Protein AF-A0A0C4K346-F1 (afdb_monomer_lite)

Sequence (69 aa):
NSSKTIKDIGSAWNVSPHIMSISMLILMSLSGMPPLTGFMPKWIILKELTNHNLMPLAVVAAILSILSL

pLDDT: mean 70.39, std 9.57, range [38.09, 82.5]

Foldseek 3Di:
DPPCDPVNLVVCCVVPVVVNVVVVVVLVLCLQPPPHPNVVVLVVVLVVCVVVVVVVVSVVSVVVSVVSD

Secondary structure (DSSP, 8-state):
-----HHHHHHHHHH-HHHHHHHHHHHHHHTT-TTSTTHHHHHHHHHHHHHTT-HHHHHHHHHHHHHT-

Radius of gyration: 17.01 Å; chains: 1; bounding box: 42×18×40 Å

InterPro domains:
  IPR001750 NADH:quinone oxidoreductase/Mrp antiporter, transmembrane domain [PF00361] (2-67)
  IPR003917 NADH:ubiquinone oxidoreductase, chain 2 [PR01436] (21-33)
  IPR003917 NADH:ubiquinone oxidoreduc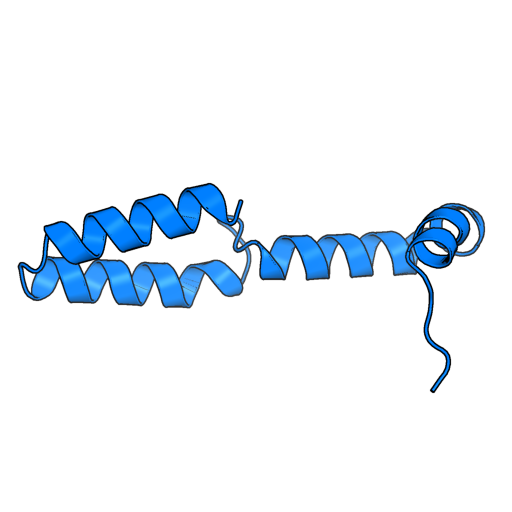tase, chain 2 [PR01436] (53-69)
  IPR050175 Complex I Subunit 2 [PTHR46552] (2-69)

Organism: NCBI:txid1454339

Structure (mmCIF, N/CA/C/O backbone):
data_AF-A0A0C4K346-F1
#
_entry.id   AF-A0A0C4K346-F1
#
loop_
_atom_site.group_PDB
_atom_site.id
_atom_site.type_symbol
_atom_site.label_atom_id
_atom_site.label_alt_id
_atom_site.label_comp_id
_atom_site.label_asym_id
_atom_site.label_entity_id
_atom_site.label_seq_id
_atom_site.pdbx_PDB_ins_code
_atom_site.Cartn_x
_atom_site.Cartn_y
_atom_site.Cartn_z
_atom_site.occupancy
_atom_site.B_iso_or_equiv
_atom_site.auth_seq_id
_atom_site.auth_comp_id
_atom_site.auth_asym_id
_atom_site.auth_atom_id
_atom_site.pdbx_PDB_model_num
ATOM 1 N N . ASN A 1 1 ? 28.011 -11.730 -5.004 1.00 38.09 1 ASN A N 1
ATOM 2 C CA . ASN A 1 1 ? 26.957 -10.771 -4.612 1.00 38.09 1 ASN A CA 1
ATOM 3 C C . ASN A 1 1 ? 27.270 -9.415 -5.222 1.00 38.09 1 ASN A C 1
ATOM 5 O O . ASN A 1 1 ? 28.052 -8.666 -4.657 1.00 38.09 1 ASN A O 1
ATOM 9 N N . SER A 1 2 ? 26.763 -9.143 -6.426 1.00 40.22 2 SER A N 1
ATOM 10 C CA . SER A 1 2 ? 26.977 -7.857 -7.098 1.00 40.22 2 SER A CA 1
ATOM 11 C C . SER A 1 2 ? 25.969 -6.856 -6.530 1.00 40.22 2 SER A C 1
ATOM 13 O O . SER A 1 2 ? 24.781 -6.922 -6.841 1.00 40.22 2 SER A O 1
ATOM 15 N N . SER A 1 3 ? 26.425 -6.017 -5.601 1.00 44.50 3 SER A N 1
ATOM 16 C CA . SER A 1 3 ? 25.614 -4.964 -4.991 1.00 44.50 3 SER A CA 1
ATOM 17 C C . SER A 1 3 ? 25.356 -3.879 -6.039 1.00 44.50 3 SER A C 1
ATOM 19 O O . SER A 1 3 ? 26.225 -3.047 -6.301 1.00 44.50 3 SER A O 1
ATOM 21 N N . LYS A 1 4 ? 24.192 -3.924 -6.699 1.00 59.12 4 LYS A N 1
ATOM 22 C CA . LYS A 1 4 ? 23.771 -2.872 -7.632 1.00 59.12 4 LYS A CA 1
ATOM 23 C C . LYS A 1 4 ? 23.465 -1.624 -6.813 1.00 59.12 4 LYS A C 1
ATOM 25 O O . LYS A 1 4 ? 22.494 -1.587 -6.061 1.00 59.12 4 LYS A O 1
ATOM 30 N N . THR A 1 5 ? 24.347 -0.634 -6.900 1.00 71.12 5 THR A N 1
ATOM 31 C CA . THR A 1 5 ? 24.227 0.623 -6.150 1.00 71.12 5 THR A CA 1
ATOM 32 C C . THR A 1 5 ? 23.034 1.421 -6.684 1.00 71.12 5 THR A C 1
ATOM 34 O O . THR A 1 5 ? 22.651 1.261 -7.836 1.00 71.12 5 THR A O 1
ATOM 37 N N . ILE A 1 6 ? 22.451 2.329 -5.897 1.00 65.19 6 ILE A N 1
ATOM 38 C CA . ILE A 1 6 ? 21.302 3.165 -6.316 1.00 65.19 6 ILE A CA 1
ATOM 39 C C . ILE A 1 6 ? 21.574 3.899 -7.653 1.00 65.19 6 ILE A C 1
ATOM 41 O O . ILE A 1 6 ? 20.670 4.090 -8.462 1.00 65.19 6 ILE A O 1
ATOM 45 N N . LYS A 1 7 ? 22.843 4.228 -7.936 1.00 64.38 7 LYS A N 1
ATOM 46 C CA . LYS A 1 7 ? 23.296 4.812 -9.211 1.00 64.38 7 LYS A CA 1
ATOM 47 C C . LYS A 1 7 ? 23.146 3.867 -10.422 1.00 64.38 7 LYS A C 1
ATOM 49 O O . LYS A 1 7 ? 22.858 4.353 -11.509 1.00 64.38 7 LYS A O 1
ATOM 54 N N . ASP A 1 8 ? 23.274 2.550 -10.241 1.00 64.50 8 ASP A N 1
ATOM 55 C CA . ASP A 1 8 ? 23.073 1.535 -11.296 1.00 64.50 8 ASP A CA 1
ATOM 56 C C . ASP A 1 8 ? 21.598 1.355 -11.683 1.00 64.50 8 ASP A C 1
ATOM 58 O O . ASP A 1 8 ? 21.285 0.955 -12.802 1.00 64.50 8 ASP A O 1
ATOM 62 N N . ILE A 1 9 ? 20.662 1.658 -10.778 1.00 66.31 9 ILE A N 1
ATOM 63 C CA . ILE A 1 9 ? 19.226 1.647 -11.102 1.00 66.31 9 ILE A CA 1
ATOM 64 C C . ILE A 1 9 ? 18.903 2.816 -12.046 1.00 66.31 9 ILE A C 1
ATOM 66 O O . ILE A 1 9 ? 18.114 2.663 -12.975 1.00 66.31 9 ILE A O 1
ATOM 70 N N . GLY A 1 10 ? 19.568 3.963 -11.863 1.00 66.25 10 GLY A N 1
ATOM 71 C CA . GLY A 1 10 ? 19.422 5.133 -12.735 1.00 66.25 10 GLY A CA 1
ATOM 72 C C . GLY A 1 10 ? 19.938 4.909 -14.161 1.00 66.25 10 GLY A C 1
ATOM 73 O O . GLY A 1 10 ? 19.352 5.428 -15.109 1.00 66.25 10 GLY A O 1
ATOM 74 N N . SER A 1 11 ? 20.988 4.100 -14.342 1.00 64.31 11 SER A N 1
ATOM 75 C CA . SER A 1 11 ? 21.509 3.741 -15.671 1.00 64.31 11 SER A CA 1
ATOM 76 C C . SER A 1 11 ? 20.718 2.611 -16.350 1.00 64.31 11 SER A C 1
ATOM 78 O O . SER A 1 11 ? 20.736 2.508 -17.579 1.00 64.31 11 SER A O 1
ATOM 80 N N . ALA A 1 12 ? 19.961 1.804 -15.592 1.00 63.12 12 ALA A N 1
ATOM 81 C CA . ALA A 1 12 ? 19.135 0.714 -16.121 1.00 63.12 12 ALA A CA 1
ATOM 82 C C . ALA A 1 12 ? 17.997 1.188 -17.047 1.00 63.12 12 ALA A C 1
ATOM 84 O O . ALA A 1 12 ? 17.598 0.431 -17.934 1.00 63.12 12 ALA A O 1
ATOM 85 N N . TRP A 1 13 ? 17.532 2.439 -16.907 1.00 57.16 13 TRP A N 1
ATOM 86 C CA . TRP A 1 13 ? 16.545 3.053 -17.810 1.00 57.16 13 TRP A CA 1
ATOM 87 C C . TRP A 1 13 ? 17.004 3.025 -19.274 1.00 57.16 13 TRP A C 1
ATOM 89 O O . TRP A 1 13 ? 16.211 2.749 -20.170 1.00 57.16 13 TRP A O 1
ATOM 99 N N . ASN A 1 14 ? 18.300 3.259 -19.506 1.00 62.28 14 ASN A N 1
ATOM 100 C CA . ASN A 1 14 ? 18.869 3.367 -20.848 1.00 62.28 14 ASN A CA 1
ATOM 101 C C . ASN A 1 14 ? 19.261 2.004 -21.451 1.00 62.28 14 ASN A C 1
ATOM 103 O O . ASN A 1 14 ? 19.424 1.889 -22.660 1.00 62.28 14 ASN A O 1
ATOM 107 N N . VAL A 1 15 ? 19.428 0.974 -20.611 1.00 65.12 15 VAL A N 1
ATOM 108 C CA . VAL A 1 15 ? 19.889 -0.368 -21.020 1.00 65.12 15 VAL A CA 1
ATOM 109 C C . VAL A 1 15 ? 18.719 -1.336 -21.209 1.00 65.12 15 VAL A C 1
ATOM 111 O O . VAL A 1 15 ? 18.752 -2.187 -22.093 1.00 65.12 15 VAL A O 1
ATOM 114 N N . SER A 1 16 ? 17.676 -1.230 -20.384 1.00 69.81 16 SER A N 1
ATOM 115 C CA . SER A 1 16 ? 16.490 -2.080 -20.479 1.00 69.81 16 SER A CA 1
ATOM 116 C C . SER A 1 16 ? 15.298 -1.407 -19.769 1.00 69.81 16 SER A C 1
ATOM 118 O O . SER A 1 16 ? 15.156 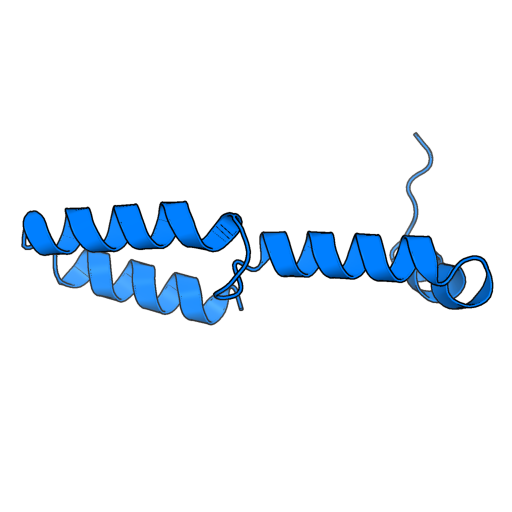-1.541 -18.544 1.00 69.81 16 SER A O 1
ATOM 120 N N . PRO A 1 17 ? 14.378 -0.760 -20.507 1.00 71.69 17 PRO A N 1
ATOM 121 C CA . PRO A 1 17 ? 13.210 -0.115 -19.906 1.00 71.69 17 PRO A CA 1
ATOM 122 C C . PRO A 1 17 ? 12.2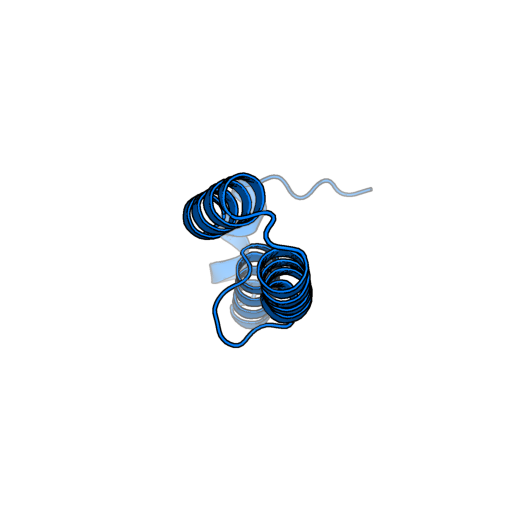68 -1.125 -19.225 1.00 71.69 17 PRO A C 1
ATOM 124 O O . PRO A 1 17 ? 11.668 -0.812 -18.204 1.00 71.69 17 PRO A O 1
ATOM 127 N N . HIS A 1 18 ? 12.205 -2.371 -19.713 1.00 76.06 18 HIS A N 1
ATOM 128 C CA . HIS A 1 18 ? 11.348 -3.427 -19.155 1.00 76.06 18 HIS A CA 1
ATOM 129 C C . HIS A 1 18 ? 11.693 -3.790 -17.701 1.00 76.06 18 HIS A C 1
ATOM 131 O O . HIS A 1 18 ? 10.817 -3.822 -16.839 1.00 76.06 18 HIS A O 1
ATOM 137 N N . ILE A 1 19 ? 12.975 -4.034 -17.405 1.00 75.88 19 ILE A N 1
ATOM 138 C CA . ILE A 1 19 ? 13.433 -4.366 -16.043 1.00 75.88 19 ILE A CA 1
ATOM 139 C C . ILE A 1 19 ? 13.233 -3.186 -15.083 1.00 75.88 19 ILE A C 1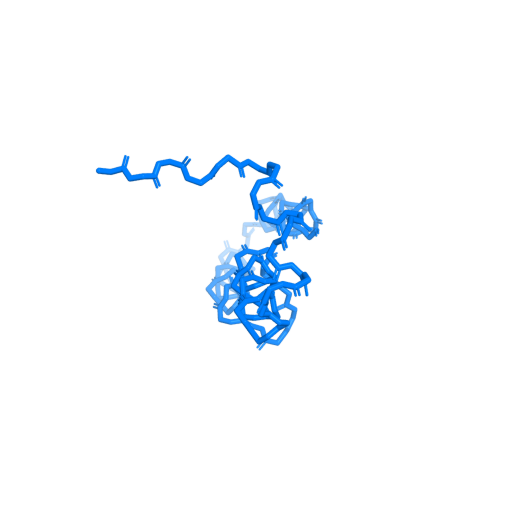
ATOM 141 O O . ILE A 1 19 ? 12.909 -3.407 -13.918 1.00 75.88 19 ILE A O 1
ATOM 145 N N . MET A 1 20 ? 13.363 -1.948 -15.570 1.00 79.00 20 MET A N 1
ATOM 146 C CA . MET A 1 20 ? 13.097 -0.750 -14.772 1.00 79.00 20 MET A CA 1
ATOM 147 C C . MET A 1 20 ? 11.604 -0.583 -14.450 1.00 79.00 20 MET A C 1
ATOM 149 O O . MET A 1 20 ? 11.249 -0.252 -13.321 1.00 79.00 20 MET A O 1
ATOM 153 N N . SER A 1 21 ? 10.707 -0.862 -15.399 1.00 77.25 21 SER A N 1
ATOM 154 C CA . SER A 1 21 ? 9.264 -0.857 -15.129 1.00 77.25 21 SER A CA 1
ATOM 155 C C . SER A 1 21 ? 8.873 -1.926 -14.106 1.00 77.25 21 SER A C 1
ATOM 157 O O . SER A 1 21 ? 8.094 -1.650 -13.198 1.00 77.25 21 SER A O 1
ATOM 159 N N . ILE A 1 22 ? 9.447 -3.129 -14.197 1.00 79.56 22 ILE A N 1
ATOM 160 C CA . ILE A 1 22 ? 9.182 -4.218 -13.244 1.00 79.56 22 ILE A CA 1
ATOM 161 C C . ILE A 1 22 ? 9.711 -3.873 -11.846 1.00 79.56 22 ILE A C 1
ATOM 163 O O . ILE A 1 22 ? 9.012 -4.099 -10.861 1.00 79.56 22 ILE A O 1
ATOM 167 N N . SER A 1 23 ? 10.908 -3.291 -11.728 1.00 76.94 23 SER A N 1
ATOM 168 C CA . SER A 1 23 ? 11.440 -2.877 -10.424 1.00 76.94 23 SER A CA 1
ATOM 169 C C . SER A 1 23 ? 10.624 -1.739 -9.801 1.00 76.94 23 SER A C 1
ATOM 171 O O . SER A 1 23 ? 10.347 -1.795 -8.604 1.00 76.94 23 SER A O 1
ATOM 173 N N . MET A 1 24 ? 10.161 -0.762 -10.593 1.00 76.56 24 MET A N 1
ATOM 174 C CA . MET A 1 24 ? 9.217 0.267 -10.132 1.00 76.56 24 MET A CA 1
ATOM 175 C C . MET A 1 24 ? 7.890 -0.338 -9.655 1.00 76.56 24 MET A C 1
ATOM 177 O O . MET A 1 24 ? 7.403 0.042 -8.594 1.00 76.56 24 MET A O 1
ATOM 181 N N . LEU A 1 25 ? 7.331 -1.306 -10.389 1.00 75.62 25 LEU A N 1
ATOM 182 C CA . LEU A 1 25 ? 6.106 -2.013 -9.995 1.00 75.62 25 LEU A CA 1
ATOM 183 C C . LEU A 1 25 ? 6.287 -2.791 -8.685 1.00 75.62 25 LEU A C 1
ATOM 185 O O . LEU A 1 25 ? 5.393 -2.785 -7.843 1.00 75.62 25 LEU A O 1
ATOM 189 N N . ILE A 1 26 ? 7.446 -3.421 -8.475 1.00 76.50 26 ILE A N 1
ATOM 190 C CA . ILE A 1 26 ? 7.769 -4.118 -7.221 1.00 76.50 26 ILE A CA 1
ATOM 191 C C . ILE A 1 26 ? 7.895 -3.121 -6.060 1.00 76.50 26 ILE A C 1
ATOM 193 O O . ILE A 1 26 ? 7.357 -3.372 -4.984 1.00 76.50 26 ILE A O 1
ATOM 197 N N . LEU A 1 27 ? 8.549 -1.975 -6.272 1.00 75.25 27 LEU A N 1
ATOM 198 C CA . LEU A 1 27 ? 8.669 -0.920 -5.258 1.00 75.25 27 LEU A CA 1
ATOM 199 C C . LEU A 1 27 ? 7.302 -0.307 -4.905 1.00 75.25 27 LEU A C 1
ATOM 201 O O . LEU A 1 27 ? 7.002 -0.147 -3.724 1.00 75.25 27 LEU A O 1
ATOM 205 N N . MET A 1 28 ? 6.439 -0.059 -5.898 1.00 70.44 28 MET A N 1
ATOM 206 C CA . MET A 1 28 ? 5.042 0.359 -5.688 1.00 70.44 28 MET A CA 1
ATOM 207 C C . MET A 1 28 ? 4.186 -0.725 -5.015 1.00 70.44 28 MET A C 1
ATOM 209 O O . MET A 1 28 ? 3.277 -0.423 -4.242 1.00 70.44 28 MET A O 1
ATOM 213 N N . SER A 1 29 ? 4.461 -2.006 -5.280 1.00 66.81 29 SER A N 1
ATOM 214 C CA . SER A 1 29 ? 3.801 -3.110 -4.576 1.00 66.81 29 SER A CA 1
ATOM 215 C C . SER A 1 29 ? 4.182 -3.139 -3.099 1.00 66.81 29 SER A C 1
ATOM 217 O O . SER A 1 29 ? 3.357 -3.500 -2.260 1.00 66.81 29 SER A O 1
ATOM 219 N N . LEU A 1 30 ? 5.425 -2.775 -2.783 1.00 68.94 30 LEU A N 1
ATOM 220 C CA . LEU A 1 30 ? 5.934 -2.721 -1.419 1.00 68.94 30 LEU A CA 1
ATOM 221 C C . LEU A 1 30 ? 5.387 -1.506 -0.651 1.00 68.94 30 LEU A C 1
ATOM 223 O O . LEU A 1 30 ? 5.188 -1.606 0.558 1.00 68.94 30 LEU A O 1
ATOM 227 N N . SER A 1 31 ? 5.075 -0.403 -1.344 1.00 72.81 31 SER A N 1
ATOM 228 C CA . SER A 1 31 ? 4.418 0.773 -0.750 1.00 72.81 31 SER A CA 1
ATOM 229 C C . SER A 1 31 ? 2.906 0.606 -0.537 1.00 72.81 31 SER A C 1
ATOM 231 O O . SER A 1 31 ? 2.283 1.430 0.126 1.00 72.81 31 SER A O 1
ATOM 233 N N . GLY A 1 32 ? 2.302 -0.496 -1.005 1.00 66.06 32 GLY A N 1
ATOM 234 C CA . GLY A 1 32 ? 0.927 -0.862 -0.641 1.00 66.06 32 GLY A CA 1
ATOM 235 C C . GLY A 1 32 ? -0.147 0.010 -1.294 1.00 66.06 32 GLY A C 1
ATOM 236 O O . GLY A 1 32 ? -1.151 0.333 -0.660 1.00 66.06 32 GLY A O 1
ATOM 237 N N . MET A 1 33 ? 0.051 0.388 -2.558 1.00 63.69 33 MET A N 1
ATOM 238 C CA . MET A 1 33 ? -0.953 1.116 -3.336 1.00 63.69 33 MET A CA 1
ATOM 239 C C . MET A 1 33 ? -2.274 0.325 -3.491 1.00 63.69 33 MET A C 1
ATOM 241 O O . MET A 1 33 ? -2.243 -0.906 -3.568 1.00 63.69 33 MET A O 1
ATOM 245 N N . PRO A 1 34 ? -3.430 1.018 -3.603 1.00 50.81 34 PRO A N 1
ATOM 246 C CA . PRO A 1 34 ? -4.781 0.441 -3.514 1.00 50.81 34 PRO A CA 1
ATOM 247 C C . PRO A 1 34 ? -5.175 -0.687 -4.504 1.00 50.81 34 PRO A C 1
ATOM 249 O O . PRO A 1 34 ? -6.232 -1.277 -4.284 1.00 50.81 34 PRO A O 1
ATOM 252 N N . PRO A 1 35 ? -4.387 -1.051 -5.542 1.00 53.47 35 PRO A N 1
ATOM 253 C CA . PRO A 1 35 ? -4.614 -2.271 -6.328 1.00 53.47 35 PRO A CA 1
ATOM 254 C C . PRO A 1 35 ? -3.571 -3.404 -6.156 1.00 53.47 35 PRO A C 1
ATOM 256 O O . PRO A 1 35 ? -3.747 -4.454 -6.772 1.00 53.47 35 PRO A O 1
ATOM 259 N N . LEU A 1 36 ? -2.496 -3.245 -5.364 1.00 60.62 36 LEU A N 1
ATOM 260 C CA . LEU A 1 36 ? -1.428 -4.258 -5.222 1.00 60.62 36 LEU A CA 1
ATOM 261 C C . LEU A 1 36 ? -1.495 -5.027 -3.886 1.00 60.62 36 LEU A C 1
ATOM 263 O O . LEU A 1 36 ? -1.947 -4.522 -2.859 1.00 60.62 36 LEU A O 1
ATOM 267 N N . THR A 1 37 ? -1.021 -6.278 -3.898 1.00 60.56 37 THR A N 1
ATOM 268 C CA . THR A 1 37 ? -1.158 -7.293 -2.829 1.00 60.56 37 THR A CA 1
ATOM 269 C C . THR A 1 37 ? -0.658 -6.866 -1.444 1.00 60.56 37 THR A C 1
ATOM 271 O O . THR A 1 37 ? -1.083 -7.447 -0.447 1.00 60.56 37 THR A O 1
ATOM 274 N N . GLY A 1 38 ? 0.189 -5.834 -1.352 1.00 67.62 38 GLY A N 1
ATOM 275 C CA . GLY A 1 38 ? 0.666 -5.268 -0.086 1.00 67.62 38 GLY A CA 1
ATOM 276 C C . GLY A 1 38 ? -0.417 -4.566 0.747 1.00 67.62 38 GLY A C 1
ATOM 277 O O . GLY A 1 38 ? -0.278 -4.457 1.965 1.00 67.62 38 GLY A O 1
ATOM 278 N N . PHE A 1 39 ? -1.520 -4.132 0.129 1.00 70.75 39 PHE A N 1
ATOM 279 C CA . PHE A 1 39 ? -2.599 -3.418 0.822 1.00 70.75 39 PHE A CA 1
ATOM 280 C C . PHE A 1 39 ? -3.659 -4.340 1.444 1.00 70.75 39 PHE A C 1
ATOM 282 O O . PHE A 1 39 ? -4.200 -4.053 2.513 1.00 70.75 39 PHE A O 1
ATOM 289 N N . MET A 1 40 ? -3.929 -5.482 0.808 1.00 71.44 40 MET A N 1
ATOM 290 C CA . MET A 1 40 ? -4.935 -6.456 1.244 1.00 71.44 40 MET A CA 1
ATOM 291 C C . MET A 1 40 ? -4.772 -6.921 2.709 1.00 71.44 40 MET A C 1
ATOM 293 O O . MET A 1 40 ? -5.760 -6.876 3.447 1.00 71.44 40 MET A O 1
ATOM 297 N N . PRO A 1 41 ? -3.568 -7.293 3.194 1.00 66.31 41 PRO A N 1
ATOM 298 C CA . PRO A 1 41 ? -3.388 -7.670 4.594 1.00 66.31 41 PRO A CA 1
ATOM 299 C C . PRO A 1 41 ? -3.588 -6.489 5.559 1.00 66.31 41 PRO A C 1
ATOM 301 O O . PRO A 1 41 ? -4.174 -6.684 6.621 1.00 66.31 41 PRO A O 1
ATOM 304 N N . LYS A 1 42 ? -3.203 -5.253 5.192 1.00 73.94 42 LYS A N 1
ATOM 305 C CA . LYS A 1 42 ? -3.452 -4.050 6.018 1.00 73.94 42 LYS A CA 1
ATOM 306 C C . LYS A 1 42 ? -4.944 -3.752 6.169 1.00 73.94 42 LYS A C 1
ATOM 308 O O . LYS A 1 42 ? -5.380 -3.383 7.257 1.00 73.94 42 LYS A O 1
ATOM 313 N N . TRP A 1 43 ? -5.732 -3.949 5.114 1.00 74.44 43 TRP A N 1
ATOM 314 C CA . TRP A 1 43 ? -7.185 -3.771 5.167 1.00 74.44 43 TRP A CA 1
ATOM 315 C C . TRP A 1 43 ? -7.885 -4.821 6.027 1.00 74.44 43 TRP A C 1
ATOM 317 O O . TRP A 1 43 ? -8.778 -4.479 6.800 1.00 74.44 43 TRP A O 1
ATOM 327 N N . ILE A 1 44 ? -7.448 -6.079 5.945 1.00 76.75 44 ILE A N 1
ATOM 328 C CA . ILE A 1 44 ? -7.944 -7.155 6.814 1.00 76.75 44 ILE A CA 1
ATOM 329 C C . ILE A 1 44 ? -7.644 -6.829 8.284 1.00 76.75 44 ILE A C 1
ATOM 331 O O . ILE A 1 44 ? -8.536 -6.938 9.121 1.00 76.75 44 ILE A O 1
ATOM 335 N N . ILE A 1 45 ? -6.440 -6.331 8.586 1.00 78.25 45 ILE A N 1
ATOM 336 C CA . ILE A 1 45 ? -6.066 -5.893 9.940 1.00 78.25 45 ILE A CA 1
ATOM 337 C C . ILE A 1 45 ? -6.952 -4.731 10.409 1.00 78.25 45 ILE A C 1
ATOM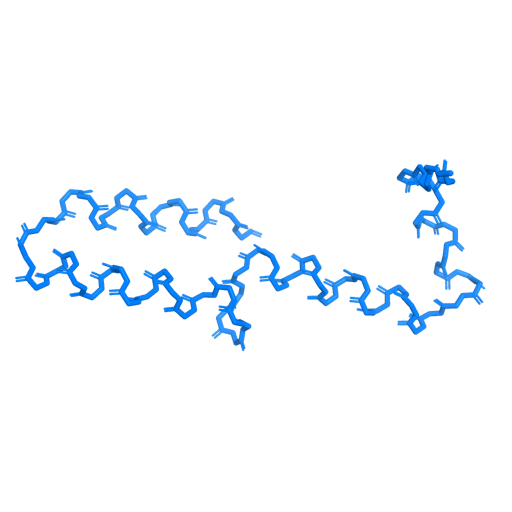 339 O O . ILE A 1 45 ? -7.444 -4.756 11.533 1.00 78.25 45 ILE A O 1
ATOM 343 N N . LEU A 1 46 ? -7.206 -3.729 9.559 1.00 79.69 46 LEU A N 1
ATOM 344 C CA . LEU A 1 46 ? -8.067 -2.597 9.918 1.00 79.69 46 LEU A CA 1
ATOM 345 C C . LEU A 1 46 ? -9.508 -3.039 10.214 1.00 79.69 46 LEU A C 1
ATOM 347 O O . LEU A 1 46 ? -10.118 -2.518 11.144 1.00 79.69 46 LEU A O 1
ATOM 351 N N . LYS A 1 47 ? -10.025 -4.003 9.439 1.00 77.94 47 LYS A N 1
ATOM 352 C CA . LYS A 1 47 ? -11.373 -4.571 9.580 1.00 77.94 47 LYS A CA 1
ATOM 353 C C . LYS A 1 47 ? -11.534 -5.367 10.877 1.00 77.94 47 LYS A C 1
ATOM 355 O O . LYS A 1 47 ? -12.561 -5.260 11.539 1.00 77.94 47 LYS A O 1
ATOM 360 N N . GLU A 1 48 ? -10.519 -6.140 11.251 1.00 78.31 48 GLU A N 1
ATOM 361 C CA . GLU A 1 48 ? -10.510 -6.857 12.530 1.00 78.31 48 GLU A CA 1
ATOM 362 C C . GLU A 1 48 ? -10.385 -5.889 13.716 1.00 78.31 48 GLU A C 1
ATOM 364 O O . GLU A 1 48 ? -11.082 -6.034 14.719 1.00 78.31 48 GLU A O 1
ATOM 369 N N . LEU A 1 49 ? -9.573 -4.833 13.594 1.00 78.38 49 LEU A N 1
ATOM 370 C CA . LEU A 1 49 ? -9.422 -3.825 14.651 1.00 78.38 49 LEU A CA 1
ATOM 371 C C . LEU A 1 49 ? -10.703 -3.016 14.899 1.00 78.38 49 LEU A C 1
ATOM 373 O O . LEU A 1 49 ? -11.006 -2.709 16.055 1.00 78.38 49 LEU A O 1
ATOM 377 N N . THR A 1 50 ? -11.470 -2.691 13.853 1.00 77.12 50 THR A N 1
ATOM 378 C CA . THR A 1 50 ? -12.790 -2.058 14.011 1.00 77.12 50 THR A CA 1
ATOM 379 C C . THR A 1 50 ? -13.827 -3.017 14.585 1.00 77.12 50 THR A C 1
ATOM 381 O O . THR A 1 50 ? -14.602 -2.594 15.439 1.00 77.12 50 THR A O 1
ATOM 384 N N . ASN A 1 51 ? -13.804 -4.303 14.220 1.00 78.44 51 ASN A N 1
ATOM 385 C CA . ASN A 1 51 ? -14.662 -5.319 14.845 1.00 78.44 51 ASN A CA 1
ATOM 386 C C . ASN A 1 51 ? -14.365 -5.518 16.341 1.00 78.44 51 ASN A C 1
ATOM 388 O O . ASN A 1 51 ? -15.279 -5.761 17.125 1.00 78.44 51 ASN A O 1
ATOM 392 N N . HIS A 1 52 ? -13.102 -5.382 16.749 1.00 80.19 52 HIS A N 1
ATOM 393 C CA . HIS A 1 52 ? -12.673 -5.490 18.145 1.00 80.19 52 HIS A CA 1
ATOM 394 C C . HIS A 1 52 ? -12.755 -4.165 18.936 1.00 80.19 52 HIS A C 1
ATOM 396 O O . HIS A 1 52 ? -12.270 -4.101 20.066 1.00 80.19 52 HIS A O 1
ATOM 402 N N . ASN A 1 53 ? -13.381 -3.110 18.389 1.00 76.38 53 ASN A N 1
ATOM 403 C CA . ASN A 1 53 ? -13.533 -1.785 19.018 1.00 76.38 53 ASN A CA 1
ATOM 404 C C . ASN A 1 53 ? -12.209 -1.074 19.390 1.00 76.38 53 ASN A C 1
ATOM 406 O O . ASN A 1 53 ? -12.197 -0.111 20.163 1.00 76.38 53 ASN A O 1
ATOM 410 N N . LEU A 1 54 ? -11.080 -1.483 18.806 1.00 79.19 54 LEU A N 1
ATOM 411 C CA . LEU A 1 54 ? -9.757 -0.895 19.044 1.00 79.19 54 LEU A CA 1
ATOM 412 C C . LEU A 1 54 ? -9.510 0.303 18.115 1.00 79.19 54 LEU A C 1
ATOM 414 O O . LEU A 1 54 ? -8.569 0.334 17.317 1.00 79.19 54 LEU A O 1
ATOM 418 N N . MET A 1 55 ? -10.362 1.320 18.246 1.00 75.00 55 MET A N 1
ATOM 419 C CA . MET A 1 55 ? -10.363 2.515 17.393 1.00 75.00 55 MET A CA 1
ATOM 420 C C . MET A 1 55 ? -9.019 3.277 17.352 1.00 75.00 55 MET A C 1
ATOM 422 O O . MET A 1 55 ? -8.596 3.656 16.260 1.00 75.00 55 MET A O 1
ATOM 426 N N . PRO A 1 56 ? -8.285 3.468 18.472 1.00 79.06 56 PRO A N 1
ATOM 427 C CA . PRO A 1 56 ? -6.999 4.171 18.449 1.00 79.06 56 PRO A CA 1
ATOM 428 C C . PRO A 1 56 ? -5.938 3.427 17.630 1.00 79.06 56 PRO A C 1
ATOM 430 O O . PRO A 1 56 ? -5.178 4.039 16.882 1.00 79.06 56 PRO A O 1
ATOM 433 N N . LEU A 1 57 ? -5.915 2.094 17.735 1.00 79.12 57 LEU A N 1
ATOM 434 C CA . LEU A 1 57 ? -4.981 1.239 17.003 1.00 79.12 57 LEU A CA 1
ATOM 435 C C . LEU A 1 57 ? -5.281 1.253 15.500 1.00 79.12 57 LEU A C 1
ATOM 437 O O . LEU A 1 57 ? -4.358 1.322 14.689 1.00 79.12 57 LEU A O 1
ATOM 441 N N . ALA A 1 58 ? -6.566 1.253 15.133 1.00 78.56 58 ALA A N 1
ATOM 442 C CA . ALA A 1 58 ? -7.003 1.377 13.746 1.00 78.56 58 ALA A CA 1
ATOM 443 C C . ALA A 1 58 ? -6.571 2.718 13.123 1.00 78.56 58 ALA A C 1
ATOM 445 O O . ALA A 1 58 ? -6.096 2.741 11.989 1.00 78.56 58 ALA A O 1
ATOM 446 N N . VAL A 1 59 ? -6.666 3.826 13.870 1.00 79.75 59 VAL A N 1
ATOM 447 C CA . VAL A 1 59 ? -6.230 5.156 13.403 1.00 79.75 59 VAL A CA 1
ATOM 448 C C . VAL A 1 59 ? -4.717 5.207 13.194 1.00 79.75 59 VAL A C 1
ATOM 450 O O . VAL A 1 59 ? -4.261 5.668 12.149 1.00 79.75 59 VAL A O 1
ATOM 453 N N . VAL A 1 60 ? -3.926 4.685 14.137 1.00 82.50 60 VAL A N 1
ATOM 454 C CA . VAL A 1 60 ? -2.462 4.614 13.985 1.00 82.50 60 VAL A CA 1
ATOM 455 C C . VAL A 1 60 ? -2.085 3.756 12.773 1.00 82.50 60 VAL A C 1
ATOM 457 O O . VAL A 1 60 ? -1.257 4.170 11.963 1.00 82.50 60 VAL A O 1
ATOM 460 N N . ALA A 1 61 ? -2.734 2.604 12.585 1.00 81.25 61 ALA A N 1
ATOM 461 C CA . ALA A 1 61 ? -2.513 1.746 11.421 1.00 81.25 61 ALA A CA 1
ATOM 462 C C . ALA A 1 61 ? -2.886 2.436 10.093 1.00 81.25 61 ALA A C 1
ATOM 464 O O . ALA A 1 61 ? -2.163 2.288 9.104 1.00 81.25 61 ALA A O 1
ATOM 465 N N . ALA A 1 62 ? -3.962 3.229 10.072 1.00 78.12 62 ALA A N 1
ATOM 466 C CA . ALA A 1 62 ? -4.358 4.021 8.910 1.00 78.12 62 ALA A CA 1
ATOM 467 C C . ALA A 1 62 ? -3.320 5.109 8.575 1.00 78.12 62 ALA A C 1
ATOM 469 O O . ALA A 1 62 ? -2.905 5.217 7.421 1.00 78.12 62 ALA A O 1
ATOM 470 N N . ILE A 1 63 ? -2.827 5.851 9.574 1.00 79.19 63 ILE A N 1
ATOM 471 C CA . ILE A 1 63 ? -1.786 6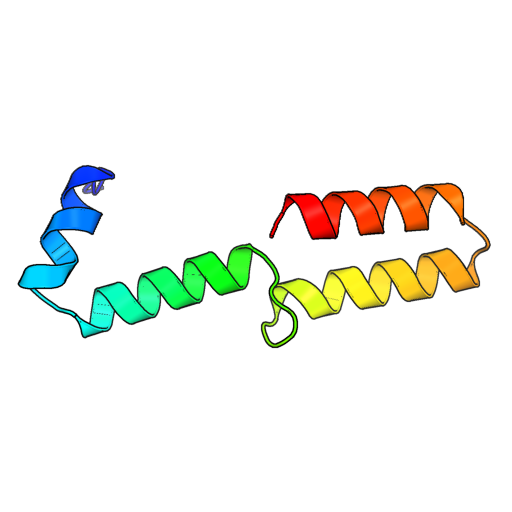.881 9.393 1.00 79.19 63 ILE A CA 1
ATOM 472 C C . ILE A 1 63 ? -0.479 6.255 8.883 1.00 79.19 63 ILE A C 1
ATOM 474 O O . ILE A 1 63 ? 0.127 6.769 7.945 1.00 79.19 63 ILE A O 1
ATOM 478 N N . LEU A 1 64 ? -0.072 5.105 9.430 1.00 78.62 64 LEU A N 1
ATOM 479 C CA . LEU A 1 64 ? 1.097 4.351 8.958 1.00 78.62 64 LEU A CA 1
ATOM 480 C C . LEU A 1 64 ? 0.918 3.812 7.531 1.00 78.62 64 LEU A C 1
ATOM 482 O O . LEU A 1 64 ? 1.896 3.609 6.814 1.00 78.62 64 LEU A O 1
ATOM 486 N N . SER A 1 65 ? -0.318 3.544 7.103 1.00 72.69 65 SER A N 1
ATOM 487 C CA . SER A 1 65 ? -0.605 3.192 5.712 1.00 72.69 65 SER A CA 1
ATOM 488 C C . SER A 1 65 ? -0.450 4.376 4.767 1.00 72.69 65 SER A C 1
ATOM 490 O O . SER A 1 65 ? 0.040 4.176 3.664 1.00 72.69 65 SER A O 1
ATOM 492 N N . ILE A 1 66 ? -0.829 5.578 5.198 1.00 71.94 66 ILE A N 1
ATOM 493 C CA . ILE A 1 66 ? -0.680 6.807 4.408 1.00 71.94 66 ILE A CA 1
ATOM 494 C C . ILE A 1 66 ? 0.790 7.244 4.339 1.00 71.94 66 ILE A C 1
ATOM 496 O O . ILE A 1 66 ? 1.227 7.693 3.294 1.00 71.94 66 ILE A O 1
ATOM 500 N N . LEU A 1 67 ? 1.567 7.088 5.417 1.00 74.44 67 LEU A N 1
ATOM 501 C CA . LEU A 1 67 ? 2.995 7.448 5.444 1.00 74.44 67 LEU A CA 1
ATOM 502 C C . LEU A 1 67 ? 3.879 6.505 4.607 1.00 74.44 67 LEU A C 1
ATOM 504 O O . LEU A 1 67 ? 4.978 6.869 4.207 1.00 74.44 67 LEU A O 1
ATOM 508 N N . SER A 1 68 ? 3.422 5.268 4.407 1.00 65.50 68 SER A N 1
ATOM 509 C CA . SER A 1 68 ? 4.117 4.262 3.600 1.00 65.50 68 SER A CA 1
ATOM 510 C C . SER A 1 68 ? 3.881 4.423 2.095 1.00 65.50 68 SER A C 1
ATOM 512 O O . SER A 1 68 ? 4.576 3.753 1.328 1.00 65.50 68 SER A O 1
ATOM 514 N N . LEU A 1 69 ? 2.887 5.231 1.705 1.00 60.03 69 LEU A N 1
ATOM 515 C CA . LEU A 1 69 ? 2.636 5.653 0.328 1.00 60.03 69 LEU A CA 1
ATOM 516 C C . LEU A 1 69 ? 3.682 6.692 -0.091 1.00 60.03 69 LEU A C 1
ATOM 518 O O . LEU A 1 69 ? 4.206 6.541 -1.217 1.00 60.03 69 LEU A O 1
#